Protein AF-0000000074001745 (afdb_homodimer)

Structure (mmCIF, N/CA/C/O backbone):
data_AF-0000000074001745-model_v1
#
loop_
_entity.id
_entity.type
_entity.pdbx_description
1 polymer 'PF04255 family protein'
#
loop_
_atom_site.group_PDB
_atom_site.id
_atom_site.type_symbol
_atom_site.label_atom_id
_atom_site.label_alt_id
_atom_site.label_comp_id
_atom_site.label_asym_id
_atom_site.label_entity_id
_atom_site.label_seq_id
_atom_site.pdbx_PDB_ins_code
_atom_site.Cartn_x
_atom_site.Cartn_y
_atom_site.Cartn_z
_atom_site.occupancy
_atom_site.B_iso_or_equiv
_atom_site.auth_seq_id
_atom_site.auth_comp_id
_atom_site.auth_asym_id
_atom_site.auth_atom_id
_atom_site.pdbx_PDB_model_num
ATOM 1 N N . MET A 1 1 ? 0.754 -5.035 12.336 1 61.94 1 MET A N 1
ATOM 2 C CA . MET A 1 1 ? 1.674 -3.9 12.336 1 61.94 1 MET A CA 1
ATOM 3 C C . MET A 1 1 ? 0.982 -2.639 12.836 1 61.94 1 MET A C 1
ATOM 5 O O . MET A 1 1 ? -0.229 -2.48 12.672 1 61.94 1 MET A O 1
ATOM 9 N N . GLU A 1 2 ? 1.53 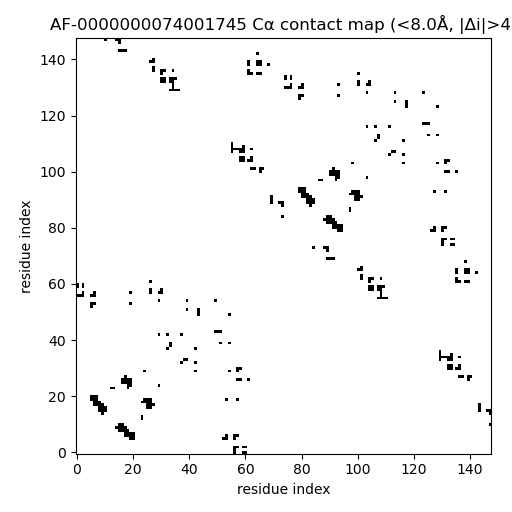-2.186 13.938 1 77.88 2 GLU A N 1
ATOM 10 C CA . GLU A 1 2 ? 0.817 -1.185 14.727 1 77.88 2 GLU A CA 1
ATOM 11 C C . GLU A 1 2 ? 0.934 0.2 14.094 1 77.88 2 GLU A C 1
ATOM 13 O O . GLU A 1 2 ? 1.938 0.89 14.281 1 77.88 2 GLU A O 1
ATOM 18 N N . TYR A 1 3 ? 0.128 0.449 13.031 1 92.75 3 TYR A N 1
ATOM 19 C CA . TYR A 1 3 ? 0.105 1.777 12.43 1 92.75 3 TYR A CA 1
ATOM 20 C C . TYR A 1 3 ? -0.85 2.699 13.172 1 92.75 3 TYR A C 1
ATOM 22 O O . TYR A 1 3 ? -1.042 3.854 12.789 1 92.75 3 TYR A O 1
ATOM 30 N N . ILE A 1 4 ? -1.341 2.289 14.312 1 89.94 4 ILE A N 1
ATOM 31 C CA . ILE A 1 4 ? -2.344 3.035 15.07 1 89.94 4 ILE A CA 1
ATOM 32 C C . ILE A 1 4 ? -1.698 4.254 15.719 1 89.94 4 ILE A C 1
ATOM 34 O O . ILE A 1 4 ? -2.348 5.289 15.898 1 89.94 4 ILE A O 1
ATOM 38 N N . SER A 1 5 ? -0.466 4.102 15.992 1 94.94 5 SER A N 1
ATOM 39 C CA . SER A 1 5 ? 0.227 5.199 16.656 1 94.94 5 SER A CA 1
ATOM 40 C C . SER A 1 5 ? 0.574 6.312 15.68 1 94.94 5 SER A C 1
ATOM 42 O O . SER A 1 5 ? 0.871 7.438 16.094 1 94.94 5 SER A O 1
ATOM 44 N N . ARG A 1 6 ? 0.459 6.047 14.367 1 97.62 6 ARG A N 1
ATOM 45 C CA . ARG A 1 6 ? 0.977 7.004 13.391 1 97.62 6 ARG A CA 1
ATOM 46 C C . ARG A 1 6 ? -0.14 7.539 12.508 1 97.62 6 ARG A C 1
ATOM 48 O O . ARG A 1 6 ? 0.001 8.602 11.898 1 97.62 6 ARG A O 1
ATOM 55 N N . LEU A 1 7 ? -1.233 6.844 12.391 1 97.94 7 LEU A N 1
ATOM 56 C CA . LEU A 1 7 ? -2.33 7.199 11.492 1 97.94 7 LEU A CA 1
ATOM 57 C C . LEU A 1 7 ? -3.607 7.473 12.281 1 97.94 7 LEU A C 1
ATOM 59 O O . LEU A 1 7 ? -3.777 6.969 13.391 1 97.94 7 LEU A O 1
ATOM 63 N N . SER A 1 8 ? -4.406 8.281 11.734 1 96.81 8 SER A N 1
ATOM 64 C CA . SER A 1 8 ? -5.723 8.523 12.312 1 96.81 8 SER A CA 1
ATOM 65 C C . SER A 1 8 ? -6.758 8.797 11.227 1 96.81 8 SER A C 1
ATOM 67 O O . SER A 1 8 ? -6.406 9.078 10.078 1 96.81 8 SER A O 1
ATOM 69 N N . SER A 1 9 ? -8.023 8.531 11.57 1 96.12 9 SER A N 1
ATOM 70 C CA . SER A 1 9 ? -9.172 8.828 10.719 1 96.12 9 SER A CA 1
ATOM 71 C C . SER A 1 9 ? -10.312 9.453 11.516 1 96.12 9 SER A C 1
ATOM 73 O O . SER A 1 9 ? -10.688 8.945 12.57 1 96.12 9 SER A O 1
ATOM 75 N N . SER A 1 10 ? -10.695 10.602 11.125 1 94.62 10 SER A N 1
ATOM 76 C CA . SER A 1 10 ? -11.797 11.32 11.766 1 94.62 10 SER A CA 1
ATOM 77 C C . SER A 1 10 ? -12.742 11.922 10.727 1 94.62 10 SER A C 1
ATOM 79 O O . SER A 1 10 ? -12.297 12.484 9.727 1 94.62 10 SER A O 1
ATOM 81 N N . PRO A 1 11 ? -14.031 11.844 10.938 1 93.56 11 PRO A N 1
ATOM 82 C CA . PRO A 1 11 ? -14.984 12.406 9.977 1 93.56 11 PRO A CA 1
ATOM 83 C C . PRO A 1 11 ? -14.734 13.883 9.703 1 93.56 11 PRO A C 1
ATOM 85 O O . PRO A 1 11 ? -15.062 14.375 8.617 1 93.56 11 PRO A O 1
ATOM 88 N N . ASP A 1 12 ? -14.117 14.57 10.633 1 93.94 12 ASP A N 1
ATOM 89 C CA . ASP A 1 12 ? -13.906 16.016 10.523 1 93.94 12 ASP A CA 1
ATOM 90 C C . ASP A 1 12 ? -12.656 16.328 9.703 1 93.94 12 ASP A C 1
ATOM 92 O O . ASP A 1 12 ? -12.422 17.469 9.336 1 93.94 12 ASP A O 1
ATOM 96 N N . VAL A 1 13 ? -11.93 15.281 9.398 1 94.62 13 VAL A N 1
ATOM 97 C CA . VAL A 1 13 ? -10.688 15.453 8.648 1 94.62 13 VAL A CA 1
ATOM 98 C C . VAL A 1 13 ? -10.797 14.742 7.305 1 94.62 13 VAL A C 1
ATOM 100 O O . VAL A 1 13 ? -10.844 13.508 7.25 1 94.62 13 VAL A O 1
ATOM 103 N N . LEU A 1 14 ? -10.781 15.484 6.223 1 95.12 14 LEU A N 1
ATOM 104 C CA . LEU A 1 14 ? -10.852 14.977 4.855 1 95.12 14 LEU A CA 1
ATOM 105 C C . LEU A 1 14 ? -11.906 13.875 4.738 1 95.12 14 LEU A C 1
ATOM 107 O O . LEU A 1 14 ? -11.633 12.805 4.188 1 95.12 14 LEU A O 1
ATOM 111 N N . LEU A 1 15 ? -12.992 14.086 5.309 1 93.44 15 LEU A N 1
ATOM 112 C CA . LEU A 1 15 ? -14.172 13.242 5.191 1 93.44 15 LEU A CA 1
ATOM 113 C C . LEU A 1 15 ? -13.891 11.844 5.723 1 93.44 15 LEU A C 1
ATOM 115 O O . LEU A 1 15 ? -14.43 10.859 5.215 1 93.44 15 LEU A O 1
ATOM 119 N N . GLY A 1 16 ? -12.914 11.664 6.645 1 94.69 16 GLY A N 1
ATOM 120 C CA . GLY A 1 16 ? -12.711 10.398 7.336 1 94.69 16 GLY A CA 1
ATOM 121 C C . GLY A 1 16 ? -11.586 9.562 6.742 1 94.69 16 GLY A C 1
ATOM 122 O O . GLY A 1 16 ? -11.273 8.492 7.254 1 94.69 16 GLY A O 1
ATOM 123 N N . LYS A 1 17 ? -10.977 10.117 5.676 1 96.25 17 LYS A N 1
ATOM 124 C CA . LYS A 1 17 ? -9.859 9.383 5.09 1 96.25 17 LYS A CA 1
ATOM 125 C C . LYS A 1 17 ? -8.719 9.234 6.09 1 96.25 17 LYS A C 1
ATOM 127 O O . LYS A 1 17 ? -8.422 10.164 6.848 1 96.25 17 LYS A O 1
ATOM 132 N N . PRO A 1 18 ? -8.047 8.016 6.07 1 97.12 18 PRO A N 1
ATOM 133 C CA . PRO A 1 18 ? -6.879 7.898 6.953 1 97.12 18 PRO A CA 1
ATOM 134 C C . PRO A 1 18 ? -5.754 8.852 6.574 1 97.12 18 PRO A C 1
ATOM 136 O O . PRO A 1 18 ? -5.438 9.008 5.391 1 97.12 18 PRO A O 1
ATOM 139 N N . VAL A 1 19 ? -5.215 9.469 7.586 1 97.69 19 VAL A N 1
ATOM 140 C CA . VAL A 1 19 ? -4.152 10.453 7.379 1 97.69 19 VAL A CA 1
ATOM 141 C C . VAL A 1 19 ? -3.016 10.195 8.367 1 97.69 19 VAL A C 1
ATOM 143 O O . VAL A 1 19 ? -3.205 9.523 9.383 1 97.69 19 VAL A O 1
ATOM 146 N N . ILE A 1 20 ? -1.803 10.672 8.039 1 98 20 ILE A N 1
ATOM 147 C CA . ILE A 1 20 ? -0.739 10.727 9.039 1 98 20 ILE A CA 1
ATOM 148 C C . ILE A 1 20 ? -1.139 11.68 10.164 1 98 20 ILE A C 1
ATOM 150 O O . ILE A 1 20 ? -1.565 12.812 9.906 1 98 20 ILE A O 1
ATOM 154 N N . LYS A 1 21 ? -1.027 11.203 11.383 1 96.75 21 LYS A N 1
ATOM 155 C CA . LYS A 1 21 ? -1.496 11.969 12.531 1 96.75 21 LYS A CA 1
ATOM 156 C C . LYS A 1 21 ? -0.928 13.391 12.516 1 96.75 21 LYS A C 1
ATOM 158 O O . LYS A 1 21 ? 0.251 13.586 12.211 1 96.75 21 LYS A O 1
ATOM 163 N N . ASN A 1 22 ? -1.827 14.32 12.781 1 95.31 22 ASN A N 1
ATOM 164 C CA . ASN A 1 22 ? -1.502 15.734 12.945 1 95.31 22 ASN A CA 1
ATOM 165 C C . ASN A 1 22 ? -1.148 16.391 11.617 1 95.31 22 ASN A C 1
ATOM 167 O O . ASN A 1 22 ? -0.421 17.375 11.578 1 95.31 22 ASN A O 1
ATOM 171 N N . THR A 1 23 ? -1.574 15.703 10.5 1 96.31 23 THR A N 1
ATOM 172 C CA . THR A 1 23 ? -1.432 16.25 9.156 1 96.31 23 THR A CA 1
ATOM 173 C C . THR A 1 23 ? -2.701 16.031 8.336 1 96.31 23 THR A C 1
ATOM 175 O O . THR A 1 23 ? -3.666 15.438 8.836 1 96.31 23 THR A O 1
ATOM 178 N N . ARG A 1 24 ? -2.719 16.516 7.172 1 96.38 24 ARG A N 1
ATOM 179 C CA . ARG A 1 24 ? -3.791 16.234 6.223 1 96.38 24 ARG A CA 1
ATOM 180 C C . ARG A 1 24 ? -3.283 15.398 5.055 1 96.38 24 ARG A C 1
ATOM 182 O O . ARG A 1 24 ? -3.844 15.445 3.959 1 96.38 24 ARG A O 1
ATOM 189 N N . ILE A 1 25 ? -2.141 14.758 5.316 1 97.38 25 ILE A N 1
ATOM 190 C CA . ILE A 1 25 ? -1.569 13.859 4.316 1 97.38 25 ILE A CA 1
ATOM 191 C C . ILE A 1 25 ? -2.219 12.477 4.43 1 97.38 25 ILE A C 1
ATOM 193 O O . ILE A 1 25 ? -2.021 11.773 5.422 1 97.38 25 ILE A O 1
ATOM 197 N N . THR A 1 26 ? -2.928 12.078 3.377 1 98.12 26 THR A N 1
ATOM 198 C CA . THR A 1 26 ? -3.668 10.82 3.418 1 98.12 26 THR A CA 1
ATOM 199 C C . THR A 1 26 ? -2.752 9.648 3.098 1 98.12 26 THR A C 1
ATOM 201 O O . THR A 1 26 ? -1.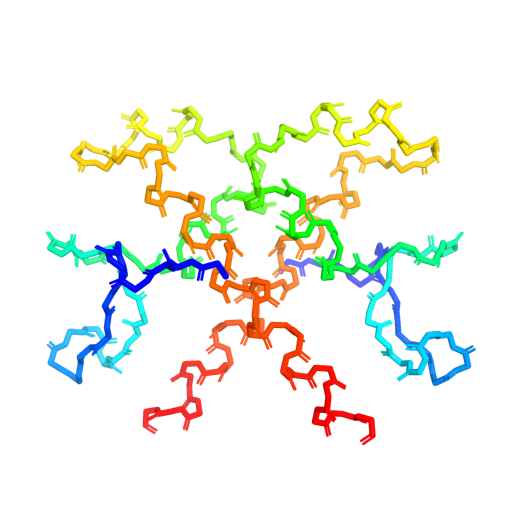763 9.797 2.377 1 98.12 26 THR A O 1
ATOM 204 N N . VAL A 1 27 ? -3.164 8.523 3.6 1 98.31 27 VAL A N 1
ATOM 205 C CA . VAL A 1 27 ? -2.516 7.281 3.207 1 98.31 27 VAL A CA 1
ATOM 206 C C . VAL A 1 27 ? -2.555 7.137 1.687 1 98.31 27 VAL A C 1
ATOM 208 O O . VAL A 1 27 ? -1.553 6.77 1.066 1 98.31 27 VAL A O 1
ATOM 211 N N . GLU A 1 28 ? -3.646 7.477 1.084 1 97.75 28 GLU A N 1
ATOM 212 C CA . GLU A 1 28 ? -3.826 7.387 -0.362 1 97.75 28 GLU A CA 1
ATOM 213 C C . GLU A 1 28 ? -2.768 8.195 -1.102 1 97.75 28 GLU A C 1
ATOM 215 O O . GLU A 1 28 ? -2.164 7.715 -2.061 1 97.75 28 GLU A O 1
ATOM 220 N N . LEU A 1 29 ? -2.527 9.367 -0.634 1 97.56 29 LEU A N 1
ATOM 221 C CA . LEU A 1 29 ? -1.558 10.242 -1.286 1 97.56 29 LEU A CA 1
ATOM 222 C C . LEU A 1 29 ? -0.155 9.648 -1.209 1 97.56 29 LEU A C 1
ATOM 224 O O . LEU A 1 29 ? 0.577 9.641 -2.201 1 97.56 29 LEU A O 1
ATOM 228 N N . ILE A 1 30 ? 0.225 9.195 -0.024 1 98.5 30 ILE A N 1
ATOM 229 C CA . ILE A 1 30 ? 1.541 8.594 0.163 1 98.5 30 ILE A CA 1
ATOM 230 C C . ILE A 1 30 ? 1.707 7.41 -0.787 1 98.5 30 ILE A C 1
ATOM 232 O O . ILE A 1 30 ? 2.732 7.285 -1.46 1 98.5 30 ILE A O 1
ATOM 236 N N . LEU A 1 31 ? 0.69 6.598 -0.882 1 98.12 31 LEU A N 1
ATOM 237 C CA . LEU A 1 31 ? 0.756 5.414 -1.734 1 98.12 31 LEU A CA 1
ATOM 238 C C . LEU A 1 31 ? 0.815 5.809 -3.207 1 98.12 31 LEU A C 1
ATOM 240 O O . LEU A 1 31 ? 1.484 5.145 -4.004 1 98.12 31 LEU A O 1
ATOM 244 N N . GLU A 1 32 ? 0.064 6.812 -3.561 1 97.56 32 GLU A N 1
ATOM 245 C CA . GLU A 1 32 ? 0.107 7.301 -4.938 1 97.56 32 GLU A CA 1
ATOM 246 C C . GLU A 1 32 ? 1.517 7.738 -5.324 1 97.56 32 GLU A C 1
ATOM 248 O O . GLU A 1 32 ? 2.01 7.391 -6.398 1 97.56 32 GLU A O 1
ATOM 253 N N . ARG A 1 33 ? 2.17 8.477 -4.445 1 97.56 33 ARG A N 1
ATOM 254 C CA . ARG A 1 33 ? 3.529 8.945 -4.703 1 97.56 33 ARG A CA 1
ATOM 255 C C . ARG A 1 33 ? 4.492 7.77 -4.844 1 97.56 33 ARG A C 1
ATOM 257 O O . ARG A 1 33 ? 5.32 7.742 -5.754 1 97.56 33 ARG A O 1
ATOM 264 N N . LEU A 1 34 ? 4.371 6.816 -3.943 1 97.62 34 LEU A N 1
ATOM 265 C CA . LEU A 1 34 ? 5.199 5.621 -4.02 1 97.62 34 LEU A CA 1
ATOM 266 C C . LEU A 1 34 ? 4.949 4.863 -5.316 1 97.62 34 LEU A C 1
ATOM 268 O O . LEU A 1 34 ? 5.895 4.445 -5.988 1 97.62 34 LEU A O 1
ATOM 272 N N . GLY A 1 35 ? 3.715 4.695 -5.641 1 96.44 35 GLY A N 1
ATOM 273 C CA . GLY A 1 35 ? 3.346 3.992 -6.859 1 96.44 35 GLY A CA 1
ATOM 274 C C . GLY A 1 35 ? 3.842 4.68 -8.117 1 96.44 35 GLY A C 1
ATOM 275 O O . GLY A 1 35 ? 4.094 4.023 -9.133 1 96.44 35 GLY A O 1
ATOM 276 N N . ASP A 1 36 ? 3.992 5.98 -8.016 1 95.56 36 ASP A N 1
ATOM 277 C CA . ASP A 1 36 ? 4.504 6.77 -9.133 1 95.56 36 ASP A CA 1
ATOM 278 C C . ASP A 1 36 ? 6.027 6.664 -9.219 1 95.56 36 ASP A C 1
ATOM 280 O O . ASP A 1 36 ? 6.645 7.273 -10.102 1 95.56 36 ASP A O 1
ATOM 284 N N . GLY A 1 37 ? 6.555 6.016 -8.312 1 94.88 37 GLY A N 1
ATOM 285 C CA . GLY A 1 37 ? 7.977 5.723 -8.406 1 94.88 37 GLY A CA 1
ATOM 286 C C . GLY A 1 37 ? 8.828 6.574 -7.484 1 94.88 37 GLY A C 1
ATOM 287 O O . GLY A 1 37 ? 10.047 6.426 -7.445 1 94.88 37 GLY A O 1
ATOM 288 N N . MET A 1 38 ? 8.273 7.41 -6.762 1 96.56 38 MET A N 1
ATOM 289 C CA . MET A 1 38 ? 9.039 8.203 -5.809 1 96.56 38 MET A CA 1
ATOM 290 C C . MET A 1 38 ? 9.57 7.324 -4.676 1 96.56 38 MET A C 1
ATOM 292 O O . MET A 1 38 ? 8.859 6.434 -4.195 1 96.56 38 MET A O 1
ATOM 296 N N . SER A 1 39 ? 10.82 7.602 -4.246 1 95.44 39 SER A N 1
ATOM 297 C CA . SER A 1 39 ? 11.367 6.902 -3.088 1 95.44 39 SER A CA 1
ATOM 298 C C . SER A 1 39 ? 10.852 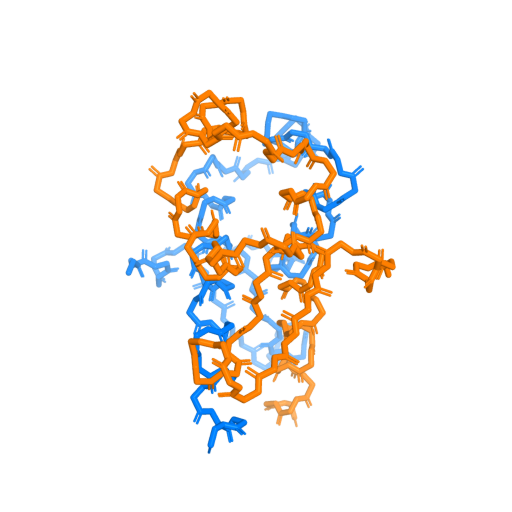7.5 -1.784 1 95.44 39 SER A C 1
ATOM 300 O O . SER A 1 39 ? 10.32 8.617 -1.771 1 95.44 39 SER A O 1
ATOM 302 N N . ILE A 1 40 ? 11 6.707 -0.687 1 96.56 40 ILE A N 1
ATOM 303 C CA . ILE A 1 40 ? 10.617 7.219 0.624 1 96.56 40 ILE A CA 1
ATOM 304 C C . ILE A 1 40 ? 11.406 8.492 0.935 1 96.56 40 ILE A C 1
ATOM 306 O O . ILE A 1 40 ? 10.852 9.469 1.437 1 96.56 40 ILE A O 1
ATOM 310 N N . GLU A 1 41 ? 12.625 8.5 0.547 1 96.19 41 GLU A N 1
ATOM 311 C CA . GLU A 1 41 ? 13.477 9.656 0.786 1 96.19 41 GLU A CA 1
ATOM 312 C C . GLU A 1 41 ? 12.953 10.891 0.056 1 96.19 41 GLU A C 1
ATOM 314 O O . GLU A 1 41 ? 12.922 11.984 0.619 1 96.19 41 GLU A O 1
ATOM 319 N N . GLU A 1 42 ? 12.578 10.727 -1.132 1 96.94 42 GLU A N 1
ATOM 320 C CA . GLU A 1 42 ? 12.016 11.828 -1.91 1 96.94 42 GLU A CA 1
ATOM 321 C C . GLU A 1 42 ? 10.742 12.367 -1.267 1 96.94 42 GLU A C 1
ATOM 323 O O . GLU A 1 42 ? 10.523 13.578 -1.232 1 96.94 42 GLU A O 1
ATOM 328 N N . ILE A 1 43 ? 9.906 11.508 -0.777 1 97.69 43 ILE A N 1
ATOM 329 C CA . ILE A 1 43 ? 8.664 11.898 -0.124 1 97.69 43 ILE A CA 1
ATOM 330 C C . ILE A 1 43 ? 8.969 12.703 1.14 1 97.69 43 ILE A C 1
ATOM 332 O O . ILE A 1 43 ? 8.359 13.742 1.389 1 97.69 43 ILE A O 1
ATOM 336 N N . LEU A 1 44 ? 9.969 12.219 1.914 1 97.31 44 LEU A N 1
ATOM 337 C CA . LEU A 1 44 ? 10.328 12.891 3.16 1 97.31 44 LEU A CA 1
ATOM 338 C C . LEU A 1 44 ? 10.906 14.273 2.885 1 97.31 44 LEU A C 1
ATOM 340 O O . LEU A 1 44 ? 10.68 15.211 3.656 1 97.31 44 LEU A O 1
ATOM 344 N N . GLU A 1 45 ? 11.594 14.406 1.799 1 96.88 45 GLU A N 1
ATOM 345 C CA . GLU A 1 45 ? 12.18 15.688 1.418 1 96.88 45 GLU A CA 1
ATOM 346 C C . GLU A 1 45 ? 11.094 16.703 1.078 1 96.88 45 GLU A C 1
ATOM 348 O O . GLU A 1 45 ? 11.266 17.906 1.324 1 96.88 45 GLU A O 1
ATOM 353 N N . ALA A 1 46 ? 9.992 16.25 0.591 1 95.5 46 ALA A N 1
ATOM 354 C CA . ALA A 1 46 ? 8.914 17.125 0.139 1 95.5 46 ALA A CA 1
ATOM 355 C C . ALA A 1 46 ? 7.906 17.375 1.259 1 9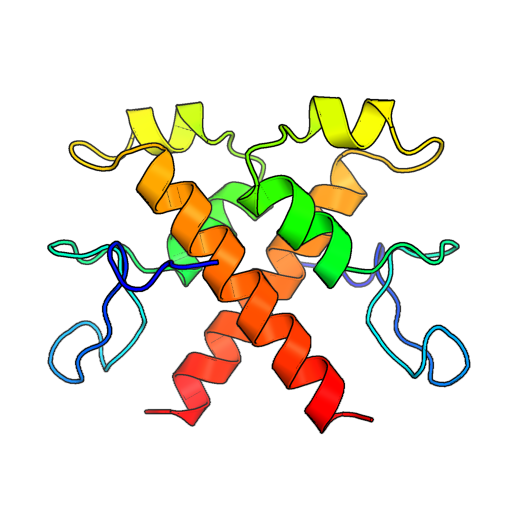5.5 46 ALA A C 1
ATOM 357 O O . ALA A 1 46 ? 7 18.203 1.114 1 95.5 46 ALA A O 1
ATOM 358 N N . THR A 1 47 ? 7.938 16.688 2.248 1 95.25 47 THR A N 1
ATOM 359 C CA . THR A 1 47 ? 6.961 16.75 3.328 1 95.25 47 THR A CA 1
ATOM 360 C C . THR A 1 47 ? 7.652 16.969 4.668 1 95.25 47 THR A C 1
ATOM 362 O O . THR A 1 47 ? 7.961 16.016 5.391 1 95.25 47 THR A O 1
ATOM 365 N N . PRO A 1 48 ? 7.715 18.312 5 1 88.06 48 PRO A N 1
ATOM 366 C CA . PRO A 1 48 ? 8.359 18.594 6.281 1 88.06 48 PRO A CA 1
ATOM 367 C C . PRO A 1 48 ? 7.578 18.047 7.473 1 88.06 48 PRO A C 1
ATOM 369 O O . PRO A 1 48 ? 6.344 18 7.441 1 88.06 48 PRO A O 1
ATOM 372 N N . ASN A 1 49 ? 8.094 17.312 8.406 1 92.81 49 ASN A N 1
ATOM 373 C CA . ASN A 1 49 ? 7.559 16.859 9.688 1 92.81 49 ASN A CA 1
ATOM 374 C C . ASN A 1 49 ? 7.039 15.422 9.602 1 92.81 49 ASN A C 1
ATOM 376 O O . ASN A 1 49 ? 6.418 14.93 10.539 1 92.81 49 ASN A O 1
ATOM 380 N N . ILE A 1 50 ? 7.137 14.875 8.469 1 95.88 50 ILE A N 1
ATOM 381 C CA . ILE A 1 50 ? 6.797 13.461 8.359 1 95.88 50 ILE A CA 1
ATOM 382 C C . ILE A 1 50 ? 8.062 12.617 8.484 1 95.88 50 ILE A C 1
ATOM 384 O O . ILE A 1 50 ? 9.141 13.031 8.055 1 95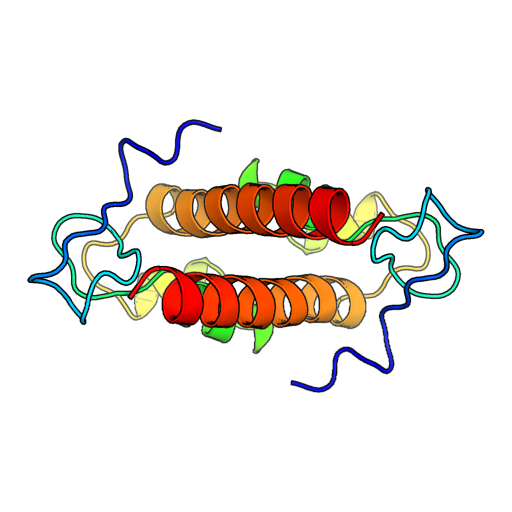.88 50 ILE A O 1
ATOM 388 N N . LYS A 1 51 ? 7.93 11.5 9.133 1 96.88 51 LYS A N 1
ATOM 389 C CA . LYS A 1 51 ? 9.055 10.594 9.344 1 96.88 51 LYS A CA 1
ATOM 390 C C . LYS A 1 51 ? 8.898 9.32 8.516 1 96.88 51 LYS A C 1
ATOM 392 O O . LYS A 1 51 ? 7.801 9.023 8.023 1 96.88 51 LYS A O 1
ATOM 397 N N . ARG A 1 52 ? 10.023 8.633 8.414 1 96.94 52 ARG A N 1
ATOM 398 C CA . ARG A 1 52 ? 10.031 7.371 7.688 1 96.94 52 ARG A CA 1
ATOM 399 C C . ARG A 1 52 ? 8.977 6.418 8.242 1 96.94 52 ARG A C 1
ATOM 401 O O . ARG A 1 52 ? 8.273 5.75 7.477 1 96.94 52 ARG A O 1
ATOM 408 N N . GLU A 1 53 ? 8.852 6.418 9.555 1 96.75 53 GLU A N 1
ATOM 409 C CA . GLU A 1 53 ? 7.902 5.535 10.219 1 96.75 53 GLU A CA 1
ATOM 410 C C . GLU A 1 53 ? 6.469 5.867 9.812 1 96.75 53 GLU A C 1
ATOM 412 O O . GLU A 1 53 ? 5.602 4.988 9.805 1 96.75 53 GLU A O 1
ATOM 417 N N . ASP A 1 54 ? 6.195 7.078 9.492 1 98.06 54 ASP A N 1
ATOM 418 C CA . ASP A 1 54 ? 4.867 7.465 9.023 1 98.06 54 ASP A CA 1
ATOM 419 C C . ASP A 1 54 ? 4.566 6.848 7.66 1 98.06 54 ASP A C 1
ATOM 421 O O . ASP A 1 54 ? 3.457 6.363 7.422 1 98.06 54 ASP A O 1
ATOM 425 N N . VAL A 1 55 ? 5.559 6.859 6.773 1 98.12 55 VAL A N 1
ATOM 426 C CA . VAL A 1 55 ? 5.402 6.289 5.438 1 98.12 55 VAL A CA 1
ATOM 427 C C . VAL A 1 55 ? 5.223 4.777 5.543 1 98.12 55 VAL A C 1
ATOM 429 O O . VAL A 1 55 ? 4.328 4.207 4.914 1 98.12 55 VAL A O 1
ATOM 432 N N . LEU A 1 56 ? 6.023 4.199 6.406 1 97.81 56 LEU A N 1
ATOM 433 C CA . LEU A 1 56 ? 5.914 2.756 6.59 1 97.81 56 LEU A CA 1
ATOM 434 C C . LEU A 1 56 ? 4.559 2.383 7.18 1 97.81 56 LEU A C 1
ATOM 436 O O . LEU A 1 56 ? 3.994 1.342 6.836 1 97.81 56 LEU A O 1
ATOM 440 N N . ALA A 1 57 ? 4.035 3.211 8.047 1 98.19 57 ALA A N 1
ATOM 441 C CA . ALA A 1 57 ? 2.703 2.994 8.609 1 98.19 57 ALA A CA 1
ATOM 442 C C . ALA A 1 57 ? 1.638 3.014 7.516 1 98.19 57 ALA A C 1
ATOM 444 O O . ALA A 1 57 ? 0.702 2.211 7.539 1 98.19 57 ALA A O 1
ATOM 445 N N . CYS A 1 58 ? 1.796 3.91 6.57 1 98.56 58 CYS A N 1
ATOM 446 C CA . CYS A 1 58 ? 0.864 3.961 5.449 1 98.56 58 CYS A CA 1
ATOM 447 C C . CYS A 1 58 ? 0.88 2.654 4.668 1 98.56 58 CYS A C 1
ATOM 449 O O . CYS A 1 58 ? -0.175 2.129 4.305 1 98.56 58 CYS A O 1
ATOM 451 N N . ILE A 1 59 ? 2.045 2.168 4.461 1 98.31 59 ILE A N 1
ATOM 452 C CA . ILE A 1 59 ? 2.191 0.929 3.705 1 98.31 59 ILE A CA 1
ATOM 453 C C . ILE A 1 59 ? 1.595 -0.232 4.496 1 98.31 59 ILE A C 1
ATOM 455 O O . ILE A 1 59 ? 0.851 -1.048 3.945 1 98.31 59 ILE A O 1
ATOM 459 N N . SER A 1 60 ? 1.896 -0.297 5.746 1 97.81 60 SER A N 1
ATOM 460 C CA . SER A 1 60 ? 1.384 -1.363 6.602 1 97.81 60 SER A CA 1
ATOM 461 C C . SER A 1 60 ? -0.14 -1.342 6.66 1 97.81 60 SER A C 1
ATOM 463 O O . SER A 1 60 ? -0.785 -2.389 6.57 1 97.81 60 SER A O 1
ATOM 465 N N . TYR A 1 61 ? -0.69 -0.14 6.848 1 97.81 61 TYR A N 1
ATOM 466 C CA . TYR A 1 61 ? -2.141 0.012 6.812 1 97.81 61 TYR A CA 1
ATOM 467 C C . TYR A 1 61 ? -2.715 -0.538 5.512 1 97.81 61 TYR A C 1
ATOM 469 O O . TYR A 1 61 ? -3.693 -1.289 5.527 1 97.81 61 TYR A O 1
ATOM 477 N N . SER A 1 62 ? -2.123 -0.161 4.387 1 97.75 62 SER A N 1
ATOM 478 C CA . SER A 1 62 ? -2.609 -0.588 3.078 1 97.75 62 SER A CA 1
ATOM 479 C C . SER A 1 62 ? -2.531 -2.104 2.928 1 97.75 62 SER A C 1
ATOM 481 O O . SER A 1 62 ? -3.4 -2.717 2.305 1 97.75 62 SER A O 1
ATOM 483 N N . SER A 1 63 ? -1.425 -2.666 3.438 1 97.19 63 SER A N 1
ATOM 484 C CA . SER A 1 63 ? -1.305 -4.121 3.428 1 97.19 63 SER A CA 1
ATOM 485 C C . SER A 1 63 ? -2.498 -4.777 4.109 1 97.19 63 SER A C 1
ATOM 487 O O . SER A 1 63 ? -3.068 -5.738 3.588 1 97.19 63 SER A O 1
ATOM 489 N N . ASP A 1 64 ? -2.91 -4.258 5.25 1 95.75 64 ASP A N 1
ATOM 490 C CA . ASP A 1 64 ? -4.051 -4.789 5.988 1 95.75 64 ASP A CA 1
ATOM 491 C C . ASP A 1 64 ? -5.344 -4.637 5.188 1 95.75 64 ASP A C 1
ATOM 493 O O . ASP A 1 64 ? -6.188 -5.535 5.188 1 95.75 64 ASP A O 1
ATOM 497 N N . VAL A 1 65 ? -5.543 -3.508 4.574 1 95.25 65 VAL A N 1
ATOM 498 C CA . VAL A 1 65 ? -6.746 -3.254 3.785 1 95.25 65 VAL A CA 1
ATOM 499 C C . VAL A 1 65 ? -6.816 -4.238 2.619 1 95.25 65 VAL A C 1
ATOM 501 O O . VAL A 1 65 ? -7.879 -4.793 2.332 1 95.25 65 VAL A O 1
ATOM 504 N N . VAL A 1 66 ? -5.676 -4.457 1.921 1 96 66 VAL A N 1
ATOM 505 C CA . VAL A 1 66 ? -5.625 -5.379 0.792 1 96 66 VAL A CA 1
ATOM 506 C C . VAL A 1 66 ? -5.949 -6.793 1.266 1 96 66 VAL A C 1
ATOM 508 O O . VAL A 1 66 ? -6.703 -7.516 0.612 1 96 66 VAL A O 1
ATOM 511 N N . ALA A 1 67 ? -5.379 -7.148 2.41 1 94.5 67 ALA A N 1
ATOM 512 C CA . ALA A 1 67 ? -5.641 -8.477 2.963 1 94.5 67 ALA A CA 1
ATOM 513 C C . ALA A 1 67 ? -7.125 -8.664 3.26 1 94.5 67 ALA A C 1
ATOM 515 O O . ALA A 1 67 ? -7.684 -9.727 2.986 1 94.5 67 ALA A O 1
ATOM 516 N N . LYS A 1 68 ? -7.762 -7.727 3.795 1 92.5 68 LYS A N 1
ATOM 517 C CA . LYS A 1 68 ? -9.188 -7.777 4.113 1 92.5 68 LYS A CA 1
ATOM 518 C C . LYS A 1 68 ? -10.031 -7.875 2.844 1 92.5 68 LYS A C 1
ATOM 520 O O . LYS A 1 68 ? -11 -8.633 2.797 1 92.5 68 LYS A O 1
ATOM 525 N N . GLU A 1 69 ? -9.648 -7.016 1.878 1 89.88 69 GLU A N 1
ATOM 526 C CA . GLU A 1 69 ? -10.375 -7.031 0.612 1 89.88 69 GLU A CA 1
ATOM 527 C C . GLU A 1 69 ? -10.32 -8.406 -0.04 1 89.88 69 GLU A C 1
ATOM 529 O O . GLU A 1 69 ? -11.32 -8.883 -0.59 1 89.88 69 GLU A O 1
ATOM 534 N N . SER A 1 70 ? -9.164 -9.008 0.023 1 86.5 70 SER A N 1
ATOM 535 C CA . SER A 1 70 ? -8.984 -10.328 -0.565 1 86.5 70 SER A CA 1
ATOM 536 C C . SER A 1 70 ? -9.836 -11.375 0.153 1 86.5 70 SER A C 1
ATOM 538 O O . SER A 1 70 ? -10.32 -12.32 -0.468 1 86.5 70 SER A O 1
ATOM 540 N N . LEU A 1 71 ? -10.047 -11.203 1.404 1 81.62 71 LEU A N 1
ATOM 541 C CA . LEU A 1 71 ? -10.852 -12.117 2.211 1 81.62 71 LEU A CA 1
ATOM 542 C C . LEU A 1 71 ? -12.328 -12.008 1.847 1 81.62 71 LEU A C 1
ATOM 544 O O . LEU A 1 71 ? -13.055 -13 1.893 1 81.62 71 LEU A O 1
ATOM 548 N N . LEU A 1 72 ? -12.727 -10.758 1.462 1 75.19 72 LEU A N 1
ATOM 549 C CA . LEU A 1 72 ? -14.125 -10.508 1.135 1 75.19 72 LEU A CA 1
ATOM 550 C C . LEU A 1 72 ? -14.453 -11.016 -0.262 1 75.19 72 LEU A C 1
ATOM 552 O O . LEU A 1 72 ? -15.602 -11.391 -0.536 1 75.19 72 LEU A O 1
ATOM 556 N N . ALA A 1 73 ? -13.562 -11.047 -1.166 1 68 73 ALA A N 1
ATOM 557 C CA . ALA A 1 73 ? -13.773 -11.461 -2.549 1 68 73 ALA A CA 1
ATOM 558 C C . ALA A 1 73 ? -13.758 -12.984 -2.674 1 68 73 ALA A C 1
ATOM 560 O O . ALA A 1 73 ? -14.211 -13.539 -3.678 1 68 73 ALA A O 1
ATOM 561 N N . SER A 1 74 ? -13.18 -13.703 -1.735 1 64.06 74 SER A N 1
ATOM 562 C CA . SER A 1 74 ? -13.117 -15.156 -1.787 1 64.06 74 SER A CA 1
ATOM 563 C C . SER A 1 74 ? -14.453 -15.781 -1.375 1 64.06 74 SER A C 1
ATOM 565 O O . SER A 1 74 ? -15.219 -15.18 -0.625 1 64.06 74 SER A O 1
ATOM 567 N N . MET B 1 1 ? -3.951 4.012 -12.516 1 61.44 1 MET B N 1
ATOM 568 C CA . MET B 1 1 ? -2.625 3.432 -12.711 1 61.44 1 MET B CA 1
ATOM 569 C C . MET B 1 1 ? -2.725 1.968 -13.125 1 61.44 1 MET B C 1
ATOM 571 O O . MET B 1 1 ? -3.67 1.274 -12.75 1 61.44 1 MET B O 1
ATOM 575 N N . GLU B 1 2 ? -2.219 1.762 -14.336 1 77.44 2 GLU B N 1
ATOM 576 C CA . GLU B 1 2 ? -2.529 0.511 -15.023 1 77.44 2 GLU B CA 1
ATOM 577 C C . GLU B 1 2 ? -1.687 -0.64 -14.477 1 77.44 2 GLU B C 1
ATOM 579 O O . GLU B 1 2 ? -0.538 -0.822 -14.883 1 77.44 2 GLU B O 1
ATOM 584 N N . TYR B 1 3 ? -2.084 -1.159 -13.297 1 92.69 3 TYR B N 1
ATOM 585 C CA . TYR B 1 3 ? -1.399 -2.328 -12.758 1 92.69 3 TYR B CA 1
ATOM 586 C C . TYR B 1 3 ? -1.96 -3.613 -13.352 1 92.69 3 TYR B C 1
ATOM 588 O O . TYR B 1 3 ? -1.534 -4.711 -12.984 1 92.69 3 TYR B O 1
ATOM 596 N N . ILE B 1 4 ? -2.781 -3.52 -14.352 1 89.81 4 ILE B N 1
ATOM 597 C CA . ILE B 1 4 ? -3.469 -4.668 -14.938 1 89.81 4 ILE B CA 1
ATOM 598 C C . ILE B 1 4 ? -2.479 -5.504 -15.75 1 89.81 4 ILE B C 1
ATOM 600 O O . ILE B 1 4 ? -2.613 -6.727 -15.836 1 89.81 4 ILE B O 1
ATOM 604 N N . SER B 1 5 ? -1.517 -4.824 -16.25 1 94.94 5 SER B N 1
ATOM 605 C CA . SER B 1 5 ? -0.542 -5.527 -17.078 1 94.94 5 SER B CA 1
ATOM 606 C C . SER B 1 5 ? 0.441 -6.32 -16.219 1 94.94 5 SER B C 1
ATOM 608 O O . SER B 1 5 ? 1.132 -7.211 -16.719 1 94.94 5 SER B O 1
ATOM 610 N N . ARG B 1 6 ? 0.455 -6.078 -14.898 1 97.56 6 ARG B N 1
ATOM 611 C CA . ARG B 1 6 ? 1.515 -6.652 -14.078 1 97.56 6 ARG B CA 1
ATOM 612 C C . ARG B 1 6 ? 0.94 -7.586 -13.016 1 97.56 6 ARG B C 1
ATOM 614 O O . ARG B 1 6 ? 1.651 -8.438 -12.484 1 97.56 6 ARG B O 1
ATOM 621 N N . LEU B 1 7 ? -0.299 -7.438 -12.672 1 97.88 7 LEU B N 1
ATOM 622 C CA . LEU B 1 7 ? -0.937 -8.203 -11.602 1 97.88 7 LEU B CA 1
ATOM 623 C C . LEU B 1 7 ? -2.08 -9.047 -12.148 1 97.88 7 LEU B C 1
ATOM 625 O O . LEU B 1 7 ? -2.658 -8.727 -13.188 1 97.88 7 LEU B O 1
ATOM 629 N N . SER B 1 8 ? -2.328 -10.094 -11.508 1 96.81 8 SER B N 1
ATOM 630 C CA . SER B 1 8 ? -3.48 -10.93 -11.836 1 96.81 8 SER B CA 1
ATOM 631 C C . SER B 1 8 ? -4.074 -11.57 -10.586 1 96.81 8 SER B C 1
ATOM 633 O O . SER B 1 8 ? -3.426 -11.625 -9.539 1 96.81 8 SER B O 1
ATOM 635 N N . SER B 1 9 ? -5.359 -11.914 -10.688 1 96.06 9 SER B N 1
ATOM 636 C CA . SER B 1 9 ? -6.086 -12.648 -9.648 1 96.06 9 SER B CA 1
ATOM 637 C C . SER B 1 9 ? -6.949 -13.75 -10.258 1 96.06 9 SER B C 1
ATOM 639 O O . SER B 1 9 ? -7.707 -13.5 -11.195 1 96.06 9 SER B O 1
ATOM 641 N N . SER B 1 10 ? -6.723 -14.922 -9.844 1 94.56 10 SER B N 1
ATOM 642 C CA . SER B 1 10 ? -7.484 -16.078 -10.297 1 94.56 10 SER B CA 1
ATOM 643 C C . SER B 1 10 ? -7.855 -17 -9.133 1 94.56 10 SER B C 1
ATOM 645 O O . SER B 1 10 ? -7.031 -17.25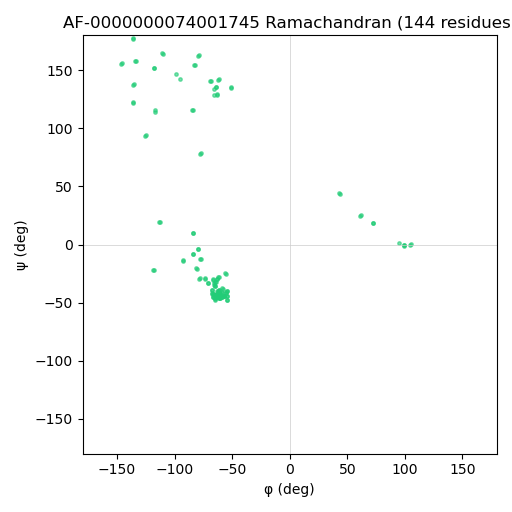 -8.25 1 94.56 10 SER B O 1
ATOM 647 N N . PRO B 1 11 ? -9.062 -17.5 -9.102 1 93.5 11 PRO B N 1
ATOM 648 C CA . PRO B 1 11 ? -9.477 -18.391 -8.008 1 93.5 11 PRO B CA 1
ATOM 649 C C . PRO B 1 11 ? -8.547 -19.594 -7.848 1 93.5 11 PRO B C 1
ATOM 651 O O . PRO B 1 11 ? -8.414 -20.125 -6.746 1 93.5 11 PRO B O 1
ATOM 654 N N . ASP B 1 12 ? -7.879 -19.969 -8.906 1 94 12 ASP B N 1
ATOM 655 C CA . ASP B 1 12 ? -7.039 -21.156 -8.906 1 94 12 ASP B CA 1
ATOM 656 C C . ASP B 1 12 ? -5.652 -20.859 -8.344 1 94 12 ASP B C 1
ATOM 658 O O . ASP B 1 12 ? -4.867 -21.766 -8.078 1 94 12 ASP B O 1
ATOM 662 N N . VAL B 1 13 ? -5.414 -19.594 -8.133 1 94.62 13 VAL B N 1
ATOM 663 C CA . VAL B 1 13 ? -4.113 -19.172 -7.633 1 94.62 13 VAL B CA 1
ATOM 664 C C . VAL B 1 13 ? -4.273 -18.516 -6.262 1 94.62 13 VAL B C 1
ATOM 666 O O . VAL B 1 13 ? -4.859 -17.438 -6.148 1 94.62 13 VAL B O 1
ATOM 669 N N . LEU B 1 14 ? -3.721 -19.109 -5.23 1 95.12 14 LEU B N 1
ATOM 670 C CA . LEU B 1 14 ? -3.75 -18.625 -3.857 1 95.12 14 LEU B CA 1
ATOM 671 C C . LEU B 1 14 ? -5.137 -18.094 -3.498 1 95.12 14 LEU B C 1
ATOM 673 O O . LEU B 1 14 ? -5.27 -17 -2.965 1 95.12 14 LEU B O 1
ATOM 677 N N . LEU B 1 15 ? -6.098 -18.812 -3.861 1 93.5 15 LEU B N 1
ATOM 678 C CA . LEU B 1 15 ? -7.488 -18.562 -3.484 1 93.5 15 LEU B CA 1
ATOM 679 C C . LEU B 1 15 ? -7.961 -17.203 -4.004 1 93.5 15 LEU B C 1
ATOM 681 O O . LEU B 1 15 ? -8.781 -16.547 -3.363 1 93.5 15 LEU B O 1
ATOM 685 N N . GLY B 1 16 ? -7.355 -16.656 -5.086 1 94.75 16 GLY B N 1
ATOM 686 C CA . GLY B 1 16 ? -7.867 -15.477 -5.75 1 94.75 16 GLY B CA 1
ATOM 687 C C . GLY B 1 16 ? -7.141 -14.203 -5.344 1 94.75 16 GLY B C 1
ATOM 688 O O . GLY B 1 16 ? -7.434 -13.125 -5.859 1 94.75 16 GLY B O 1
ATOM 689 N N . LYS B 1 17 ? -6.172 -14.383 -4.422 1 96.25 17 LYS B N 1
ATOM 690 C CA . LYS B 1 17 ? -5.41 -13.203 -4.023 1 96.25 17 LYS B CA 1
ATOM 691 C C . LYS B 1 17 ? -4.66 -12.602 -5.207 1 96.25 17 LYS B C 1
ATOM 693 O O . LYS B 1 17 ? -4.129 -13.336 -6.047 1 96.25 17 LYS B O 1
ATOM 698 N N . PRO B 1 18 ? -4.598 -11.219 -5.262 1 97.19 18 PRO B N 1
ATOM 699 C CA . PRO B 1 18 ? -3.791 -10.633 -6.336 1 97.19 18 PRO B CA 1
ATOM 700 C C . PRO B 1 18 ? -2.309 -10.977 -6.211 1 97.19 18 PRO B C 1
ATOM 702 O O . PRO B 1 18 ? -1.749 -10.93 -5.113 1 97.19 18 PRO B O 1
ATOM 705 N N . VAL B 1 19 ? -1.742 -11.328 -7.336 1 97.69 19 VAL B N 1
ATOM 706 C CA . VAL B 1 19 ? -0.338 -11.727 -7.371 1 97.69 19 VAL B CA 1
ATOM 707 C C . VAL B 1 19 ? 0.364 -11.039 -8.539 1 97.69 19 VAL B C 1
ATOM 709 O O . VAL B 1 19 ? -0.289 -10.562 -9.469 1 97.69 19 VAL B O 1
ATOM 712 N N . ILE B 1 20 ? 1.7 -10.914 -8.461 1 97.94 20 ILE B N 1
ATOM 713 C CA . ILE B 1 20 ? 2.477 -10.539 -9.641 1 97.94 20 ILE B CA 1
ATOM 714 C C . ILE B 1 20 ? 2.342 -11.617 -10.711 1 97.94 20 ILE B C 1
ATOM 716 O O . ILE B 1 20 ? 2.52 -12.805 -10.43 1 97.94 20 ILE B O 1
ATOM 720 N N . LYS B 1 21 ? 1.999 -11.195 -11.914 1 96.69 21 LYS B N 1
ATOM 721 C CA . LYS B 1 21 ? 1.717 -12.141 -12.992 1 96.69 21 LYS B CA 1
ATOM 722 C C . LYS B 1 21 ? 2.85 -13.148 -13.141 1 96.69 21 LYS B C 1
ATOM 724 O O . LYS B 1 21 ? 4.027 -12.789 -13.078 1 96.69 21 LYS B O 1
ATOM 729 N N . ASN B 1 22 ? 2.43 -14.391 -13.289 1 95.25 22 ASN B N 1
ATOM 730 C CA . ASN B 1 22 ? 3.314 -15.516 -13.578 1 95.25 22 ASN B CA 1
ATOM 731 C C . ASN B 1 22 ? 4.16 -15.891 -12.359 1 95.25 22 ASN B C 1
ATOM 733 O O . ASN B 1 22 ? 5.25 -16.453 -12.508 1 95.25 22 ASN B O 1
ATOM 737 N N . THR B 1 23 ? 3.688 -15.422 -11.156 1 96.25 23 THR B N 1
ATOM 738 C CA . THR B 1 23 ? 4.305 -15.797 -9.891 1 96.25 23 THR B CA 1
ATOM 739 C C . THR B 1 23 ? 3.238 -16.125 -8.852 1 96.25 23 THR B C 1
ATOM 741 O O . THR B 1 23 ? 2.041 -16.062 -9.133 1 96.25 23 THR B O 1
ATOM 744 N N . ARG B 1 24 ? 3.654 -16.5 -7.723 1 96.31 24 ARG B N 1
ATOM 745 C CA . ARG B 1 24 ? 2.764 -16.688 -6.582 1 96.31 24 ARG B CA 1
ATOM 746 C C . ARG B 1 24 ? 3.047 -15.664 -5.492 1 96.31 24 ARG B C 1
ATOM 748 O O . ARG B 1 24 ? 2.785 -15.914 -4.312 1 96.31 24 ARG B O 1
ATOM 755 N N . ILE B 1 25 ? 3.709 -14.594 -5.93 1 97.38 25 ILE B N 1
ATOM 756 C CA . ILE B 1 25 ? 3.998 -13.5 -5.008 1 97.38 25 ILE B CA 1
ATOM 757 C C . ILE B 1 25 ? 2.797 -12.562 -4.934 1 97.38 25 ILE B C 1
ATOM 759 O O . ILE B 1 25 ? 2.473 -11.875 -5.91 1 97.38 25 ILE B O 1
ATOM 763 N N . THR B 1 26 ? 2.195 -12.477 -3.75 1 98.12 26 THR B N 1
ATOM 764 C CA . THR B 1 26 ? 0.982 -11.68 -3.592 1 98.12 26 THR B CA 1
ATOM 765 C C . THR B 1 26 ? 1.323 -10.203 -3.395 1 98.12 26 THR B C 1
ATOM 767 O O . THR B 1 26 ? 2.393 -9.875 -2.879 1 98.12 26 THR B O 1
ATOM 770 N N . VAL B 1 27 ? 0.365 -9.406 -3.764 1 98.31 27 VAL B N 1
ATOM 771 C CA . VAL B 1 27 ? 0.455 -7.984 -3.441 1 98.31 27 VAL B CA 1
ATOM 772 C C . VAL B 1 27 ? 0.637 -7.805 -1.937 1 98.31 27 VAL B C 1
ATOM 774 O O . VAL B 1 27 ? 1.469 -7.008 -1.496 1 98.31 27 VAL B O 1
ATOM 777 N N . GLU B 1 28 ? -0.07 -8.57 -1.155 1 97.81 28 GLU B N 1
ATOM 778 C CA . GLU B 1 28 ? -0.003 -8.508 0.302 1 97.81 28 GLU B CA 1
ATOM 779 C C . GLU B 1 28 ? 1.422 -8.734 0.799 1 97.81 28 GLU B C 1
ATOM 781 O O . GLU B 1 28 ? 1.911 -7.988 1.653 1 97.81 28 GLU B O 1
ATOM 786 N N . LEU B 1 29 ? 2.07 -9.68 0.247 1 97.56 29 LEU B N 1
ATOM 787 C CA . LEU B 1 29 ? 3.428 -10 0.674 1 97.56 29 LEU B CA 1
ATOM 788 C C . LEU B 1 29 ? 4.383 -8.852 0.365 1 97.56 29 LEU B C 1
ATOM 790 O O . LEU B 1 29 ? 5.207 -8.484 1.203 1 97.56 29 LEU B O 1
ATOM 794 N N . ILE B 1 30 ? 4.301 -8.344 -0.848 1 98.5 30 ILE B N 1
ATOM 795 C CA . ILE B 1 30 ? 5.152 -7.227 -1.249 1 98.5 30 ILE B CA 1
ATOM 796 C C . ILE B 1 30 ? 4.949 -6.051 -0.298 1 98.5 30 ILE B C 1
ATOM 798 O O . ILE B 1 30 ? 5.918 -5.453 0.178 1 98.5 30 ILE B O 1
ATOM 802 N N . LEU B 1 31 ? 3.709 -5.777 0.015 1 98.12 31 LEU B N 1
ATOM 803 C CA . LEU B 1 31 ? 3.4 -4.652 0.891 1 98.12 31 LEU B CA 1
ATOM 804 C C . LEU B 1 31 ? 3.898 -4.914 2.309 1 98.12 31 LEU B C 1
ATOM 806 O O . LEU B 1 31 ? 4.336 -3.992 2.996 1 98.12 31 LEU B O 1
ATOM 810 N N . GLU B 1 32 ? 3.76 -6.129 2.758 1 97.56 32 GLU B N 1
ATOM 811 C CA . GLU B 1 32 ? 4.27 -6.484 4.078 1 97.56 32 GLU B CA 1
ATOM 812 C C . GLU B 1 32 ? 5.77 -6.234 4.18 1 97.56 32 GLU B C 1
ATOM 814 O O . GLU B 1 32 ? 6.246 -5.656 5.16 1 97.56 32 GLU B O 1
ATOM 819 N N . ARG B 1 33 ? 6.508 -6.648 3.16 1 97.62 33 ARG B N 1
ATOM 820 C CA . ARG B 1 33 ? 7.953 -6.445 3.141 1 97.62 33 ARG B CA 1
ATOM 821 C C . ARG B 1 33 ? 8.297 -4.961 3.15 1 97.62 33 ARG B C 1
ATOM 823 O O . ARG B 1 33 ? 9.18 -4.531 3.896 1 97.62 33 ARG B O 1
ATOM 830 N N . LEU B 1 34 ? 7.602 -4.207 2.334 1 97.62 34 LEU B N 1
ATOM 831 C CA . LEU B 1 34 ? 7.812 -2.766 2.305 1 97.62 34 LEU B CA 1
ATOM 832 C C . LEU B 1 34 ? 7.492 -2.143 3.66 1 97.62 34 LEU B C 1
ATOM 834 O O . LEU B 1 34 ? 8.258 -1.316 4.164 1 97.62 34 LEU B O 1
ATOM 838 N N . GLY B 1 35 ? 6.391 -2.521 4.215 1 96.44 35 GLY B N 1
ATOM 839 C CA . GLY B 1 35 ? 5.98 -2.006 5.512 1 96.44 35 GLY B CA 1
ATOM 840 C C . GLY B 1 35 ? 6.953 -2.346 6.621 1 96.44 35 GLY B C 1
ATOM 841 O O . GLY B 1 35 ? 7.07 -1.605 7.602 1 96.44 35 GLY B O 1
ATOM 842 N N . ASP B 1 36 ? 7.648 -3.443 6.449 1 95.62 36 ASP B N 1
ATOM 843 C CA . ASP B 1 36 ? 8.656 -3.869 7.414 1 95.62 36 ASP B CA 1
ATOM 844 C C . ASP B 1 36 ? 9.961 -3.096 7.227 1 95.62 36 ASP B C 1
ATOM 846 O O . ASP B 1 36 ? 10.93 -3.324 7.945 1 95.62 36 ASP B O 1
ATOM 850 N N . GLY B 1 37 ? 9.977 -2.322 6.266 1 94.88 37 GLY B N 1
ATOM 851 C CA . GLY B 1 37 ? 11.109 -1.42 6.105 1 94.88 37 GLY B CA 1
ATOM 852 C C . GLY B 1 37 ? 12.055 -1.844 5.004 1 94.88 37 GLY B C 1
ATOM 853 O O . GLY B 1 37 ? 13.055 -1.168 4.746 1 94.88 37 GLY B O 1
ATOM 854 N N . MET B 1 38 ? 11.805 -2.863 4.355 1 96.5 38 MET B N 1
ATOM 855 C CA . MET B 1 38 ? 12.664 -3.268 3.24 1 96.5 38 MET B CA 1
ATOM 856 C C . MET B 1 38 ? 12.523 -2.303 2.068 1 96.5 38 MET B C 1
ATOM 858 O O . MET B 1 38 ? 11.414 -1.848 1.761 1 96.5 38 MET B O 1
ATOM 862 N N . SER B 1 39 ? 13.656 -2.008 1.411 1 95.56 39 SER B N 1
ATOM 863 C CA . SER B 1 39 ? 13.617 -1.191 0.203 1 95.56 39 SER B CA 1
ATOM 864 C C . SER B 1 39 ? 13.18 -2.016 -1.007 1 95.56 39 SER B C 1
ATOM 866 O O . SER B 1 39 ? 13.219 -3.246 -0.969 1 95.56 39 SER B O 1
ATOM 868 N N . ILE B 1 40 ? 12.766 -1.295 -2.088 1 96.62 40 ILE B N 1
ATOM 869 C CA . ILE B 1 40 ? 12.414 -1.981 -3.326 1 96.62 40 ILE B CA 1
ATOM 870 C C . ILE B 1 40 ? 13.617 -2.779 -3.832 1 96.62 40 ILE B C 1
ATOM 872 O O . ILE B 1 40 ? 13.469 -3.926 -4.266 1 96.62 40 ILE B O 1
ATOM 876 N N . GLU B 1 41 ? 14.758 -2.23 -3.668 1 96.19 41 GLU B N 1
ATOM 877 C CA . GLU B 1 41 ? 15.977 -2.902 -4.109 1 96.19 41 GLU B CA 1
ATOM 878 C C . GLU B 1 41 ? 16.203 -4.207 -3.346 1 96.19 41 GLU B C 1
ATOM 880 O O . GLU B 1 41 ? 16.547 -5.227 -3.938 1 96.19 41 GLU B O 1
ATOM 885 N N . GLU B 1 42 ? 16.016 -4.18 -2.109 1 96.94 42 GLU B N 1
ATOM 886 C CA . GLU B 1 42 ? 16.172 -5.375 -1.288 1 96.94 42 GLU B CA 1
ATOM 887 C C . GLU B 1 42 ? 15.172 -6.457 -1.703 1 96.94 42 GLU B C 1
ATOM 889 O O . GLU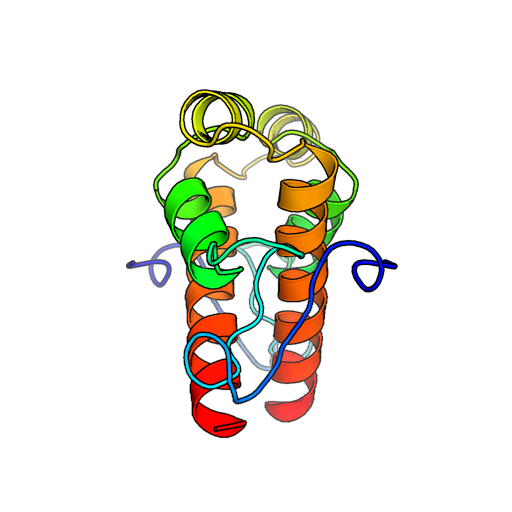 B 1 42 ? 15.516 -7.641 -1.747 1 96.94 42 GLU B O 1
ATOM 894 N N . ILE B 1 43 ? 13.961 -6.07 -1.989 1 97.69 43 ILE B N 1
ATOM 895 C CA . ILE B 1 43 ? 12.922 -7.004 -2.412 1 97.69 43 ILE B CA 1
ATOM 896 C C . ILE B 1 43 ? 13.312 -7.641 -3.744 1 97.69 43 ILE B C 1
ATOM 898 O O . ILE B 1 43 ? 13.188 -8.859 -3.916 1 97.69 43 ILE B O 1
ATOM 902 N N . LEU B 1 44 ? 13.828 -6.809 -4.664 1 97.31 44 LEU B N 1
ATOM 903 C CA . LEU B 1 44 ? 14.219 -7.305 -5.98 1 97.31 44 LEU B CA 1
ATOM 904 C C . LEU B 1 44 ? 15.383 -8.281 -5.875 1 97.31 44 LEU B C 1
ATOM 906 O O . LEU B 1 44 ? 15.453 -9.258 -6.621 1 97.31 44 LEU B O 1
ATOM 910 N N . GLU B 1 45 ? 16.25 -8.031 -4.949 1 96.81 45 GLU B N 1
ATOM 911 C CA . GLU B 1 45 ? 17.406 -8.906 -4.738 1 96.81 45 GLU B CA 1
ATOM 912 C C . GLU B 1 45 ? 16.969 -10.273 -4.23 1 96.81 45 GLU B C 1
ATOM 914 O O . GLU B 1 45 ? 17.594 -11.289 -4.547 1 96.81 45 GLU B O 1
ATOM 919 N N . ALA B 1 46 ? 15.898 -10.328 -3.518 1 95.5 46 ALA B N 1
ATOM 920 C CA . ALA B 1 46 ? 15.422 -11.562 -2.893 1 95.5 46 ALA B CA 1
ATOM 921 C C . ALA B 1 46 ? 14.438 -12.289 -3.803 1 95.5 46 ALA B C 1
ATOM 923 O O . ALA B 1 46 ? 14.031 -13.422 -3.514 1 95.5 46 ALA B O 1
ATOM 924 N N . THR B 1 47 ? 13.977 -11.688 -4.754 1 95.19 47 THR B N 1
ATOM 925 C CA . THR B 1 47 ? 12.945 -12.234 -5.625 1 95.19 47 THR B CA 1
ATOM 926 C C . THR B 1 47 ? 13.398 -12.211 -7.082 1 95.19 47 THR B C 1
ATOM 928 O O . THR B 1 47 ? 13.133 -11.25 -7.805 1 95.19 47 THR B O 1
ATOM 931 N N . PRO B 1 48 ? 13.961 -13.367 -7.484 1 89.56 48 PRO B N 1
ATOM 932 C CA . PRO B 1 48 ? 14.414 -13.398 -8.875 1 89.56 48 PRO B CA 1
ATOM 933 C C . PRO B 1 48 ? 13.258 -13.297 -9.875 1 89.56 48 PRO B C 1
ATOM 935 O O . PRO B 1 48 ? 12.156 -13.781 -9.602 1 89.56 48 PRO B O 1
ATOM 938 N N . ASN B 1 49 ? 13.273 -12.523 -10.883 1 92.5 49 ASN B N 1
ATOM 939 C CA . ASN B 1 49 ? 12.383 -12.43 -12.031 1 92.5 49 ASN B CA 1
ATOM 940 C C . ASN B 1 49 ? 11.297 -11.375 -11.812 1 92.5 49 ASN B C 1
ATOM 942 O O . ASN B 1 49 ? 10.344 -11.297 -12.586 1 92.5 49 ASN B O 1
ATOM 946 N N . ILE B 1 50 ? 11.328 -10.734 -10.719 1 95.69 50 ILE B N 1
ATOM 947 C CA . ILE B 1 50 ? 10.406 -9.609 -10.547 1 95.69 50 ILE B CA 1
ATOM 948 C C . ILE B 1 50 ? 11.141 -8.297 -10.836 1 95.69 50 ILE B C 1
ATOM 950 O O . ILE B 1 50 ? 12.352 -8.195 -10.617 1 95.69 50 ILE B O 1
ATOM 954 N N . LYS B 1 51 ? 10.414 -7.383 -11.375 1 96.88 51 LYS B N 1
ATOM 955 C CA . LYS B 1 51 ? 10.969 -6.082 -11.742 1 96.88 51 LYS B CA 1
ATOM 956 C C . LYS B 1 51 ? 10.414 -4.98 -10.836 1 96.88 51 LYS B C 1
ATOM 958 O O . LYS B 1 51 ? 9.406 -5.172 -10.164 1 96.88 51 LYS B O 1
ATOM 963 N N . ARG B 1 52 ? 11.125 -3.867 -10.922 1 96.94 52 ARG B N 1
ATOM 964 C CA . ARG B 1 52 ? 10.695 -2.697 -10.156 1 96.94 52 ARG B CA 1
ATOM 965 C C . ARG B 1 52 ? 9.25 -2.338 -10.469 1 96.94 52 ARG B C 1
ATOM 967 O O . ARG B 1 52 ? 8.477 -2.02 -9.562 1 96.94 52 ARG B O 1
ATOM 974 N N . GLU B 1 53 ? 8.883 -2.443 -11.734 1 96.62 53 GLU B N 1
ATOM 975 C CA . GLU B 1 53 ? 7.531 -2.104 -12.172 1 96.62 53 GLU B CA 1
ATOM 976 C C . GLU B 1 53 ? 6.492 -3.02 -11.523 1 96.62 53 GLU B C 1
ATOM 978 O O . GLU B 1 53 ? 5.348 -2.617 -11.312 1 96.62 53 GLU B O 1
ATOM 983 N N . ASP B 1 54 ? 6.852 -4.207 -11.211 1 98.06 54 ASP B N 1
ATOM 984 C CA . ASP B 1 54 ? 5.945 -5.121 -10.523 1 98.06 54 ASP B CA 1
ATOM 985 C C . ASP B 1 54 ? 5.66 -4.648 -9.102 1 98.06 54 ASP B C 1
ATOM 987 O O . ASP B 1 54 ? 4.516 -4.699 -8.641 1 98.06 54 ASP B O 1
ATOM 991 N N . VAL B 1 55 ? 6.699 -4.188 -8.414 1 98.12 55 VAL B N 1
ATOM 992 C CA . VAL B 1 55 ? 6.559 -3.686 -7.051 1 98.12 55 VAL B CA 1
ATOM 993 C C . VAL B 1 55 ? 5.711 -2.416 -7.051 1 98.12 55 VAL B C 1
ATOM 995 O O . VAL B 1 55 ? 4.789 -2.277 -6.246 1 98.12 55 VAL B O 1
ATOM 998 N N . LEU B 1 56 ? 5.984 -1.576 -8.023 1 97.75 56 LEU B N 1
ATOM 999 C CA . LEU B 1 56 ? 5.215 -0.34 -8.117 1 97.75 56 LEU B CA 1
ATOM 1000 C C . LEU B 1 56 ? 3.75 -0.632 -8.43 1 97.75 56 LEU B C 1
ATOM 1002 O O . LEU B 1 56 ? 2.857 0.064 -7.941 1 97.75 56 LEU B O 1
ATOM 1006 N N . ALA B 1 57 ? 3.5 -1.643 -9.227 1 98.19 57 ALA B N 1
ATOM 1007 C CA . ALA B 1 57 ? 2.135 -2.064 -9.523 1 98.19 57 ALA B CA 1
ATOM 1008 C C . ALA B 1 57 ? 1.408 -2.508 -8.258 1 98.19 57 ALA B C 1
ATOM 1010 O O . ALA B 1 57 ? 0.226 -2.209 -8.07 1 98.19 57 ALA B O 1
ATOM 1011 N N . CYS B 1 58 ? 2.123 -3.197 -7.395 1 98.5 58 CYS B N 1
ATOM 1012 C CA . CYS B 1 58 ? 1.534 -3.611 -6.125 1 98.5 58 CYS B CA 1
ATOM 1013 C C . CYS B 1 58 ? 1.113 -2.402 -5.297 1 98.5 58 CYS B C 1
ATOM 1015 O O . CYS B 1 58 ? 0.022 -2.387 -4.727 1 98.5 58 CYS B O 1
ATOM 1017 N N . ILE B 1 59 ? 1.96 -1.439 -5.289 1 98.31 59 ILE B N 1
ATOM 1018 C CA . ILE B 1 59 ? 1.678 -0.234 -4.52 1 98.31 59 ILE B CA 1
ATOM 1019 C C . ILE B 1 59 ? 0.492 0.506 -5.133 1 98.31 59 ILE B C 1
ATOM 1021 O O . ILE B 1 59 ? -0.423 0.926 -4.422 1 98.31 59 ILE B O 1
ATOM 1025 N N . SER B 1 60 ? 0.493 0.644 -6.418 1 97.75 60 SER B N 1
ATOM 1026 C CA . SER B 1 60 ? -0.587 1.333 -7.117 1 97.75 60 SER B CA 1
ATOM 1027 C C . SER B 1 60 ? -1.924 0.633 -6.895 1 97.75 60 SER B C 1
ATOM 1029 O O . SER B 1 60 ? -2.938 1.287 -6.645 1 97.75 60 SER B O 1
ATOM 1031 N N . TYR B 1 61 ? -1.908 -0.694 -7.027 1 97.75 61 TYR B N 1
ATOM 1032 C CA . TYR B 1 61 ? -3.105 -1.475 -6.734 1 97.75 61 TYR B CA 1
ATOM 1033 C C . TYR B 1 61 ? -3.617 -1.182 -5.332 1 97.75 61 TYR B C 1
ATOM 1035 O O . TYR B 1 61 ? -4.812 -0.946 -5.137 1 97.75 61 TYR B O 1
ATOM 1043 N N . SER B 1 62 ? -2.723 -1.203 -4.355 1 97.75 62 SER B N 1
ATOM 1044 C CA . SER B 1 62 ? -3.104 -0.986 -2.965 1 97.75 62 SER B CA 1
ATOM 1045 C C . SER B 1 62 ? -3.674 0.413 -2.758 1 97.75 62 SER B C 1
ATOM 1047 O O . SER B 1 62 ? -4.594 0.603 -1.959 1 97.75 62 SER B O 1
ATOM 1049 N N . SER B 1 63 ? -3.051 1.386 -3.432 1 97.12 63 SER B N 1
ATOM 1050 C CA . SER B 1 63 ? -3.588 2.742 -3.381 1 97.12 63 SER B CA 1
ATOM 1051 C C . SER B 1 63 ? -5.055 2.771 -3.805 1 97.12 63 SER B C 1
ATOM 1053 O O . SER B 1 63 ? -5.883 3.4 -3.146 1 97.12 63 SER B O 1
ATOM 1055 N N . ASP B 1 64 ? -5.398 2.078 -4.867 1 95.69 64 ASP B N 1
ATOM 1056 C CA . ASP B 1 64 ? -6.773 2.012 -5.363 1 95.69 64 ASP B CA 1
ATOM 1057 C C . ASP B 1 64 ? -7.691 1.338 -4.344 1 95.69 64 ASP B C 1
ATOM 1059 O O . ASP B 1 64 ? -8.828 1.768 -4.148 1 95.69 64 ASP B O 1
ATOM 1063 N N . VAL B 1 65 ? -7.242 0.263 -3.756 1 95.25 65 VAL B N 1
ATOM 1064 C CA . VAL B 1 65 ? -8.039 -0.462 -2.771 1 95.25 65 VAL B CA 1
ATOM 1065 C C . VAL B 1 65 ? -8.32 0.438 -1.571 1 95.25 65 VAL B C 1
ATOM 1067 O O . VAL B 1 65 ? -9.453 0.479 -1.07 1 95.25 65 VAL B O 1
ATOM 1070 N N . VAL B 1 66 ? -7.293 1.17 -1.086 1 96 66 VAL B N 1
ATOM 1071 C CA . VAL B 1 66 ? -7.449 2.068 0.053 1 96 66 VAL B CA 1
ATOM 1072 C C . VAL B 1 66 ? -8.445 3.17 -0.292 1 96 66 VAL B C 1
ATOM 1074 O O . VAL B 1 66 ? -9.312 3.512 0.522 1 96 66 VAL B O 1
ATOM 1077 N N . ALA B 1 67 ? -8.328 3.686 -1.505 1 94.44 67 ALA B N 1
ATOM 1078 C CA . ALA B 1 67 ? -9.242 4.734 -1.942 1 94.44 67 ALA B CA 1
ATOM 1079 C C . ALA B 1 67 ? -10.688 4.23 -1.953 1 94.44 67 ALA B C 1
ATOM 1081 O O . ALA B 1 67 ? -11.602 4.945 -1.539 1 94.44 67 ALA B O 1
ATOM 1082 N N . LYS B 1 68 ? -10.938 3.082 -2.395 1 92.5 68 LYS B N 1
ATOM 1083 C CA . LYS B 1 68 ? -12.266 2.479 -2.443 1 92.5 68 LYS B CA 1
ATOM 1084 C C . LYS B 1 68 ? -12.812 2.244 -1.04 1 92.5 68 LYS B C 1
ATOM 1086 O O . LYS B 1 68 ? -13.992 2.488 -0.781 1 92.5 68 LYS B O 1
ATOM 1091 N N . GLU B 1 69 ? -11.906 1.697 -0.205 1 89.94 69 GLU B N 1
ATOM 1092 C CA . GLU B 1 69 ? -12.32 1.44 1.172 1 89.94 69 GLU B CA 1
ATOM 1093 C C . GLU B 1 69 ? -12.766 2.727 1.862 1 89.94 69 GLU B C 1
ATOM 1095 O O . GLU B 1 69 ? -13.75 2.727 2.607 1 89.94 69 GLU B O 1
ATOM 1100 N N . SER B 1 70 ? -12.031 3.76 1.628 1 86.31 70 SER B N 1
ATOM 1101 C CA . SER B 1 70 ? -12.359 5.047 2.232 1 86.31 70 SER B CA 1
ATOM 1102 C C . SER B 1 70 ? -13.695 5.57 1.729 1 86.31 70 SER B C 1
ATOM 1104 O O . SER B 1 70 ? -14.43 6.234 2.471 1 86.31 70 SER B O 1
ATOM 1106 N N . LEU B 1 71 ? -14.039 5.277 0.537 1 81.38 71 LEU B N 1
ATOM 1107 C CA . LEU B 1 71 ? -15.297 5.703 -0.066 1 81.38 71 LEU B CA 1
ATOM 1108 C C . LEU B 1 71 ? -16.484 4.957 0.555 1 81.38 71 LEU B C 1
ATOM 1110 O O . LEU B 1 71 ? -17.562 5.516 0.693 1 81.38 71 LEU B O 1
ATOM 1114 N N . LEU B 1 72 ? -16.203 3.676 0.945 1 74.88 72 LEU B N 1
ATOM 1115 C CA . LEU B 1 72 ? -17.266 2.84 1.51 1 74.88 72 LEU B CA 1
ATOM 1116 C C . LEU B 1 72 ? -17.531 3.207 2.967 1 74.88 72 LEU B C 1
ATOM 1118 O O . LEU B 1 72 ? -18.641 3.039 3.461 1 74.88 72 LEU B O 1
ATOM 1122 N N . ALA B 1 73 ? -16.562 3.686 3.688 1 67.81 73 ALA B N 1
ATOM 1123 C CA . ALA B 1 73 ? -16.688 4.023 5.105 1 67.81 73 ALA B CA 1
ATOM 1124 C C . ALA B 1 73 ? -17.328 5.395 5.289 1 67.81 73 ALA B C 1
ATOM 1126 O O . ALA B 1 73 ? -17.812 5.723 6.375 1 67.81 73 ALA B O 1
ATOM 1127 N N . SER B 1 74 ? -17.312 6.234 4.285 1 63.91 74 SER B N 1
ATOM 1128 C CA . SER B 1 74 ? -17.906 7.562 4.387 1 63.91 74 SER B CA 1
ATOM 1129 C C . SER B 1 74 ? -19.422 7.504 4.238 1 63.91 74 SER B C 1
ATOM 1131 O O . SER B 1 74 ? -19.953 6.594 3.605 1 63.91 74 SER B O 1
#

Sequence (148 aa):
MEYISRLSSSPDVLLGKPVIKNTRITVELILERLGDGMSIEEILEATPNIKREDVLACISYSSDVVAKESLLASMEYISRLSSSPDVLLGKPVIKNTRITVELILERLGDGMSIEEILEATPNIKREDVLACISYSSDVVAKESLLAS

InterPro domains:
  IPR007367 VapB45-like, C-terminal [PF04255] (9-61)
  IPR009057 Homedomain-like superfamily [SSF46689] (2-66)
  IPR036388 Winged helix-like DNA-binding domain superfamily [G3DSA:1.10.10.10] (7-71)

Nearest PDB structures (foldseek):
  2ga1-assembly1_B  TM=8.180E-01  e=1.813E-03  Trichormus variabilis ATCC 29413
  5af3-assembly1_B  TM=8.507E-01  e=1.397E-01  Mycobacterium tuberculosis H37Rv
  5af3-assembly1_A  TM=7.097E-01  e=2.550E-01  Mycobacterium tuberculosis H37Rv
  3c57-assembly1_A  TM=7.178E-01  e=2.314E+00  Mycobacterium tuberculosis
  3nkh-assembly1_A  TM=4.747E-01  e=2.474E+00  Staphylococcus aureus subsp. aureus USA300_TCH1516

Solvent-accessible surface area (backbone atoms only — not comparable to full-atom values): 8110 Å² total; per-residue (Å²): 128,88,29,67,89,40,39,43,63,40,69,91,41,80,62,35,40,50,17,40,60,98,54,86,50,33,41,47,56,55,30,46,45,39,29,74,64,49,50,72,66,58,51,43,72,73,32,86,91,57,52,72,67,46,56,28,26,38,36,36,50,35,23,52,52,49,49,51,51,45,60,68,74,88,127,86,31,67,88,41,39,42,63,40,68,91,42,80,62,33,40,48,16,38,60,98,54,87,50,33,41,48,56,56,28,46,44,40,31,72,63,48,50,71,64,58,51,43,72,74,33,85,92,57,50,70,68,47,56,27,28,39,36,37,50,35,24,52,52,47,49,51,51,44,59,67,73,88

pLDDT: mean 93.98, std 7.41, range [61.44, 98.56]

Radius of gyration: 14.77 Å; Cα contacts (8 Å, |Δi|>4): 215; chains: 2; bounding box: 35×40×34 Å

Secondary structure (DSSP, 8-state):
---TTTEE--TTSGGG--EETTS--BHHHHHHHHHTT--HHHHHHHSTT--HHHHHHHHHHHHHHHHHHHHHH-/---TTTEE--TTSGGG--EETTS--BHHHHHHHHHTT--HHHHHHHSTT--HHHHHHHHHHHHHHHHHHHHHH-

Foldseek 3Di:
DCLVVFWAFDCVQPNGAIAGPPDNHGLVNLVVCVVVPDDLVRVPVVDDPDDSVNSVSSVVVVVVVVVVVVVVVD/DCLVVFWFFDCVQPNGAIAGPPDNHGLVNLVVCVVVPDDLVRVPVVDDPDDSVNSVSSVVVVVVVVVVVVVVVD

Organism: NCBI:txid1917863

=== Feature glossary ===
The record interleaves many kinds of 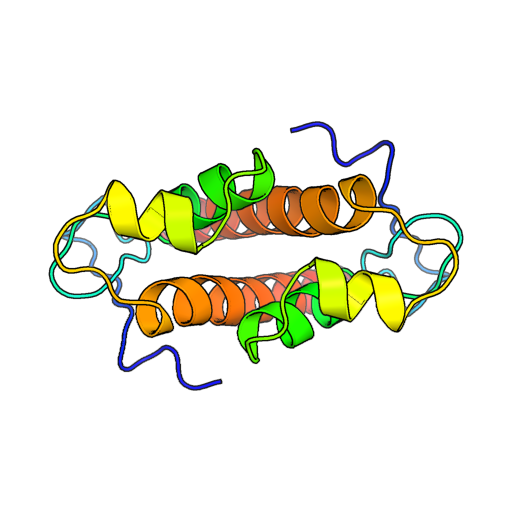information about one protein. Here is each kind framed as the question it answers.

Q: What does the local fold look like, residue by residue?
A: A 3Di character summarizes, for each residue, the relative orientation of the Cα frame of its nearest spatial neighbor. Because it encodes fold topology rather than chemistry, 3Di alignments detect remote structural similarity that sequence alignment misses.

Q: Which residues are in helices, strands, or loops?
A: Secondary structure is the local, repeating backbone conformation. DSSP classifies it into eight states by reading the hydrogen-bond network: three helix types (H, G, I), two β types (E, B), two non-regular types (T, S), and unstructured coil (-).

Q: How big and how compact is the whole molecule?
A: Three whole-structure scalars: the radius of gyration (RMS distance of Cα from centroid, in Å), the count of Cα–Cα contacts (pairs closer than 8 Å and separated by more than four residues in sequence — i.e. tertiary, not local, contacts), and the bounding-box dimensions. Together they distinguish compact globular folds from extended fibres or disordered chains.

Q: How confident is the AlphaFold model at each residue?
A: For AlphaFold models, the B-factor field carries pLDDT — the model's own estimate of local accuracy on a 0–100 scale. Regions with pLDDT<50 should be treated as essentially unmodeled; they often correspond to intrinsically disordered segments.

Q: What family and function is it annotated with?
A: Functional annotations link the protein to curated databases. InterPro entries identify conserved domains and families by matching the sequence against member-database signatures (Pfam, PROSITE, CDD, …). Gene Ontology (GO) terms describe molecular function, biological process, and cellular component in a controlled vocabulary. CATH places the structure in a hierarchical fold classification (Class/Architecture/Topology/Homologous-superfamily). The organism is the source species.

Q: What known structures does this most resemble?
A: Nearest PDB neighbors are the top structural matches found by Foldseek when searching this structure against the entire Protein Data Bank. Each hit reports a TM-score (0 to 1; >0.5 almost always implies the same fold) and an E-value. These are *structural* homologs — they may share no detectable sequence similarity.

Q: Which residues are buried vs exposed?
A: Solvent-accessible surface area (SASA) is the area in Å² traced out by the centre of a 1.4 Å probe sphere (a water molecule) rolled over the protein's van der Waals surface (Shrake–Rupley / Lee–Richards construction). Buried residues have near-zero SASA; fully exposed residues can exceed 200 Å². The total SASA scales roughly with the number of surface residues.

Q: What are the backbone torsion angles?
A: φ (phi) and ψ (psi) are the two rotatable backbone dihedrals per residue: φ is the C(i-1)–N–Cα–C torsion, ψ is the N–Cα–C–N(i+1) torsion, both in degrees on (−180°, 180°]. α-helical residues cluster near (−60°, −45°); β-strand residues near (−120°, +130°). A Ramachandran plot is simply a scatter of (φ, ψ) for every residue.

Q: Are the domains correctly placed relative to each other?
A: Predicted aligned error is AlphaFold's pairwise confidence. Unlike pLDDT (per-residue), PAE is per-residue-pair and captures whether two parts of the structure are correctly placed relative to each other. Units are ångströms of expected positional error.

Q: What if only a Cα trace is available?
A: P-SEA three-state annotation labels each residue as helix, strand, or coil based purely on the geometry of the Cα trace. It serves as a fallback when the full backbone (and thus DSSP) is unavailable.

Q: What is the amino-acid chain?
A: This is the polypeptide sequence — one letter per residue, N-terminus first. Length ranges from a few dozen residues for small domains to over a thousand for large multi-domain proteins.

Q: What do the rendered images show?
A: The six renders are orthographic views along the three Cartesian axes in both directions. Representation (cartoon, sticks, or surface) and color scheme (sequence-rainbow or by-chain) vary across proteins so the training set covers all the common visualization conventions.

Q: What do the diagnostic plots show?
A: Plot images: a contact map (which residues are close in 3D, as an N×N binary image), a Ramachandran scatter (backbone torsion angles, revealing secondary-structure composition at a glance), and — for AlphaFold structures — a PAE heatmap (pairwise prediction confidence).

Q: How mobile is each atom in the crystal?
A: B-factor (Debye–Waller factor) reflects atomic displacement in the crystal lattice. It is an experimental observable (units Å²), not a prediction; low values mean the atom is pinned down, high values mean it moves or is heterogeneous across the crystal.

Q: Where is each backbone atom in 3D?
A: The mmCIF table is the protein's shape written out atom by atom. For each backbone N, Cα, C, and carbonyl O, it records an (x, y, z) coordinate triple in Å plus the residue type, chain letter, and residue number.